Protein AF-A0A7J7MZS3-F1 (afdb_monomer_lite)

Secondary structure (DSSP, 8-state):
--HHHHHHHHHHHHHHHHHHTT-SS-EETTTTEE---HHHHHHHHHH-GGGGGGGTSPPTTHHHHHHHHS-SS------

Sequence (79 aa):
MNLNQWDYLKKQWQVWRGLLNRTGHGYDLVSDTFDWPEDVWENIIAVNFETKKYKTVPLQHRDLLEKLFDGLSATGDFA

Structure (mmCIF, N/CA/C/O backbone):
data_AF-A0A7J7MZS3-F1
#
_entry.id   AF-A0A7J7MZS3-F1
#
loop_
_atom_site.group_PDB
_atom_site.id
_atom_site.type_symbol
_atom_site.label_atom_id
_atom_site.label_alt_id
_atom_site.label_comp_id
_atom_site.label_asym_id
_atom_site.label_entity_id
_atom_site.label_seq_id
_atom_site.pdbx_PDB_ins_code
_atom_site.Cartn_x
_atom_site.Cartn_y
_atom_site.Cartn_z
_atom_site.occupancy
_atom_site.B_iso_or_equiv
_atom_site.auth_seq_id
_atom_site.auth_comp_id
_atom_site.auth_asym_id
_atom_site.auth_atom_id
_atom_site.pdbx_PDB_model_num
ATOM 1 N N . MET A 1 1 ? 22.611 6.712 -10.898 1.00 46.41 1 MET A N 1
ATOM 2 C CA . MET A 1 1 ? 21.283 6.244 -10.445 1.00 46.41 1 MET A CA 1
ATOM 3 C C . MET A 1 1 ? 20.950 7.026 -9.185 1.00 46.41 1 MET A C 1
ATOM 5 O O . MET A 1 1 ? 21.752 7.008 -8.263 1.00 46.41 1 MET A O 1
ATOM 9 N N . ASN A 1 2 ? 19.884 7.825 -9.189 1.00 48.75 2 ASN A N 1
ATOM 10 C CA . ASN A 1 2 ? 19.556 8.702 -8.062 1.00 48.75 2 ASN A CA 1
ATOM 11 C C . ASN A 1 2 ? 19.024 7.820 -6.917 1.00 48.75 2 ASN A C 1
ATOM 13 O O . ASN A 1 2 ? 17.928 7.274 -7.054 1.00 48.75 2 ASN A O 1
ATOM 17 N N . LEU A 1 3 ? 19.814 7.630 -5.851 1.00 60.81 3 LEU A N 1
ATOM 18 C CA . LEU A 1 3 ? 19.504 6.734 -4.719 1.00 60.81 3 LEU A CA 1
ATOM 19 C C . LEU A 1 3 ? 18.072 6.962 -4.191 1.00 60.81 3 LEU A C 1
ATOM 21 O O . LEU A 1 3 ? 17.325 6.018 -3.963 1.00 60.81 3 LEU A O 1
ATOM 25 N N . ASN A 1 4 ? 17.625 8.219 -4.194 1.00 85.50 4 ASN A N 1
ATOM 26 C CA . ASN A 1 4 ? 16.336 8.633 -3.645 1.00 85.50 4 ASN A CA 1
ATOM 27 C C . ASN A 1 4 ? 15.107 8.012 -4.336 1.00 85.50 4 ASN A C 1
ATOM 29 O O . ASN A 1 4 ? 14.149 7.664 -3.651 1.00 85.50 4 ASN A O 1
ATOM 33 N N . GLN A 1 5 ? 15.100 7.866 -5.669 1.00 88.00 5 GLN A N 1
ATOM 34 C CA . GLN A 1 5 ? 13.915 7.346 -6.373 1.00 88.00 5 GLN A CA 1
ATOM 35 C C . GLN A 1 5 ? 13.818 5.825 -6.258 1.00 88.00 5 GLN A C 1
ATOM 37 O O . GLN A 1 5 ? 12.730 5.277 -6.097 1.00 88.00 5 GLN A O 1
ATOM 42 N N . TRP A 1 6 ? 14.959 5.143 -6.330 1.00 88.81 6 TRP A N 1
ATOM 43 C CA . TRP A 1 6 ? 15.014 3.694 -6.175 1.00 88.81 6 TRP A CA 1
ATOM 44 C C . TRP A 1 6 ? 14.591 3.274 -4.767 1.00 88.81 6 TRP A C 1
ATOM 46 O O . TRP A 1 6 ? 13.714 2.423 -4.616 1.00 88.81 6 TRP A O 1
ATOM 56 N N . ASP A 1 7 ? 15.146 3.930 -3.745 1.00 90.12 7 ASP A N 1
ATOM 57 C CA . ASP A 1 7 ? 14.798 3.667 -2.349 1.00 90.12 7 ASP A CA 1
ATOM 58 C C . ASP A 1 7 ? 13.334 4.003 -2.062 1.00 90.12 7 ASP A C 1
ATOM 60 O O . ASP A 1 7 ? 12.655 3.258 -1.354 1.00 90.12 7 ASP A O 1
ATOM 64 N N . TYR A 1 8 ? 12.809 5.072 -2.671 1.00 91.75 8 TYR A N 1
ATOM 65 C CA . TYR A 1 8 ? 11.389 5.393 -2.592 1.00 91.75 8 TYR A CA 1
ATOM 66 C C . TYR A 1 8 ? 10.518 4.254 -3.135 1.00 91.75 8 TYR A C 1
ATOM 68 O O . TYR A 1 8 ? 9.632 3.780 -2.424 1.00 91.75 8 TYR A O 1
ATOM 76 N N . LEU A 1 9 ? 10.777 3.782 -4.360 1.00 93.00 9 LEU A N 1
ATOM 77 C CA . LEU A 1 9 ? 10.008 2.695 -4.978 1.00 93.00 9 LEU A CA 1
ATOM 78 C C . LEU A 1 9 ? 10.114 1.395 -4.170 1.00 93.00 9 LEU A C 1
ATOM 80 O O . LEU A 1 9 ? 9.103 0.732 -3.937 1.00 93.00 9 LEU A O 1
ATOM 84 N N . LYS A 1 10 ? 11.315 1.072 -3.674 1.00 91.94 10 LYS A N 1
ATOM 85 C CA . LYS A 1 10 ? 11.548 -0.094 -2.814 1.00 91.94 10 LYS A CA 1
ATOM 86 C C . LYS A 1 10 ? 10.744 -0.009 -1.522 1.00 91.94 10 LYS A C 1
ATOM 88 O O . LYS A 1 10 ? 10.116 -0.989 -1.127 1.00 91.94 10 LYS A O 1
ATOM 93 N N . LYS A 1 11 ? 10.707 1.166 -0.888 1.00 93.19 11 LYS A N 1
ATOM 94 C CA . LYS A 1 11 ? 9.904 1.402 0.315 1.00 93.19 11 LYS A CA 1
ATOM 95 C C . LYS A 1 11 ? 8.415 1.221 0.034 1.00 93.19 11 LYS A C 1
ATOM 97 O O . LYS A 1 11 ? 7.736 0.543 0.799 1.00 93.19 11 LYS A O 1
ATOM 102 N N . GLN A 1 12 ? 7.911 1.769 -1.076 1.00 94.00 12 GLN A N 1
ATOM 103 C CA . GLN A 1 12 ? 6.502 1.606 -1.449 1.00 94.00 12 GLN A CA 1
ATOM 104 C C . GLN A 1 12 ? 6.120 0.140 -1.633 1.00 94.00 12 GLN A C 1
ATOM 106 O O . GLN A 1 12 ? 5.104 -0.294 -1.087 1.00 94.00 12 GLN A O 1
ATOM 111 N N . TRP A 1 13 ? 6.970 -0.625 -2.320 1.00 94.62 13 TRP A N 1
ATOM 112 C CA . TRP A 1 13 ? 6.796 -2.065 -2.459 1.00 94.62 13 TRP A CA 1
ATOM 113 C C . TRP A 1 13 ? 6.792 -2.787 -1.109 1.00 94.62 13 TRP A C 1
ATOM 115 O O . TRP A 1 13 ? 5.894 -3.577 -0.845 1.00 94.62 13 TRP A O 1
ATOM 125 N N . GLN A 1 14 ? 7.750 -2.499 -0.223 1.00 92.94 14 GLN A N 1
ATOM 126 C CA . GLN A 1 14 ? 7.835 -3.149 1.090 1.00 92.94 14 GLN A CA 1
ATOM 127 C C . GLN A 1 14 ? 6.606 -2.879 1.963 1.00 92.94 14 GLN A C 1
ATOM 129 O O . GLN A 1 14 ? 6.094 -3.800 2.602 1.00 92.94 14 GLN A O 1
ATOM 134 N N . VAL A 1 15 ? 6.105 -1.639 1.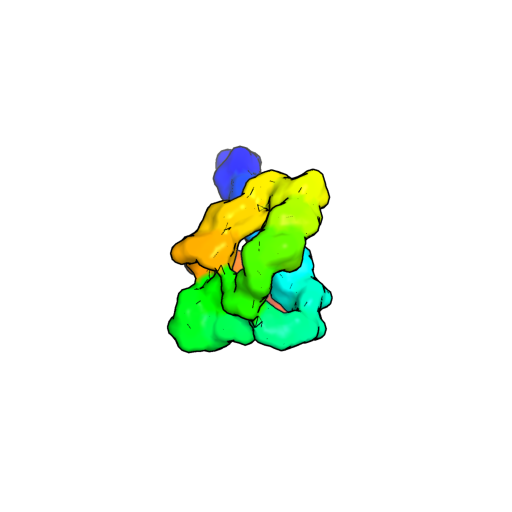969 1.00 94.31 15 VAL A N 1
ATOM 135 C CA . VAL A 1 15 ? 4.878 -1.283 2.696 1.00 94.31 15 VAL A CA 1
ATOM 136 C C . VAL A 1 15 ? 3.689 -2.060 2.136 1.00 94.31 15 VAL A C 1
ATOM 138 O O . VAL A 1 15 ? 2.959 -2.687 2.901 1.00 94.31 15 VAL A O 1
ATOM 141 N N . TRP A 1 16 ? 3.525 -2.077 0.812 1.00 92.75 16 TRP A N 1
ATOM 142 C CA . TRP A 1 16 ? 2.450 -2.815 0.151 1.00 92.75 16 TRP A CA 1
ATOM 143 C C . TRP A 1 16 ? 2.532 -4.324 0.401 1.00 92.75 16 TRP A C 1
ATOM 145 O O . TRP A 1 16 ? 1.540 -4.957 0.760 1.00 92.75 16 TRP A O 1
ATOM 155 N N . ARG A 1 17 ? 3.730 -4.908 0.295 1.00 91.06 17 ARG A N 1
ATOM 156 C CA . ARG A 1 17 ? 3.956 -6.329 0.569 1.00 91.06 17 ARG A CA 1
ATOM 157 C C . ARG A 1 17 ? 3.633 -6.687 2.016 1.00 91.06 17 ARG A C 1
ATOM 159 O O . ARG A 1 17 ? 3.080 -7.753 2.274 1.00 91.06 17 ARG A O 1
ATOM 166 N N . GLY A 1 18 ? 3.918 -5.784 2.953 1.00 91.00 18 GLY A N 1
ATOM 167 C CA . GLY A 1 18 ? 3.505 -5.923 4.347 1.00 91.00 18 GLY A CA 1
ATOM 168 C C . GLY A 1 18 ? 1.985 -6.017 4.520 1.00 91.00 18 GLY A C 1
ATOM 169 O O . GLY A 1 18 ? 1.529 -6.781 5.367 1.00 91.00 18 GLY A O 1
ATOM 170 N N . LEU A 1 19 ? 1.203 -5.298 3.705 1.00 91.69 19 LEU A N 1
ATOM 171 C CA . LEU A 1 19 ? -0.261 -5.409 3.687 1.00 91.69 19 LEU A CA 1
ATOM 172 C C . LEU A 1 19 ? -0.712 -6.741 3.064 1.00 91.69 19 LEU A C 1
ATOM 174 O O . LEU A 1 19 ? -1.523 -7.440 3.663 1.00 91.69 19 LEU A O 1
ATOM 178 N N . LEU A 1 20 ? -0.125 -7.152 1.932 1.00 88.50 20 LEU A N 1
ATOM 179 C CA . LEU A 1 20 ? -0.423 -8.446 1.292 1.00 88.50 20 LEU A CA 1
ATOM 180 C C . LEU A 1 20 ? -0.147 -9.648 2.213 1.00 88.50 20 LEU A C 1
ATOM 182 O O . LEU A 1 20 ? -0.908 -10.613 2.224 1.00 88.50 20 LEU A O 1
ATOM 186 N N . ASN A 1 21 ? 0.916 -9.593 3.018 1.00 87.19 21 ASN A N 1
ATOM 187 C CA . ASN A 1 21 ? 1.272 -10.672 3.944 1.00 87.19 21 ASN A CA 1
ATOM 188 C C . ASN A 1 21 ? 0.316 -10.789 5.149 1.00 87.19 21 ASN A C 1
ATOM 190 O O . ASN A 1 21 ? 0.338 -11.804 5.840 1.00 87.19 21 ASN A O 1
ATOM 194 N N . ARG A 1 22 ? -0.538 -9.791 5.417 1.00 84.06 22 ARG A N 1
ATOM 195 C CA . ARG A 1 22 ? -1.567 -9.840 6.479 1.00 84.06 22 ARG A CA 1
ATOM 196 C C . ARG A 1 22 ? -2.826 -10.602 6.039 1.00 84.06 22 ARG A C 1
ATOM 198 O O . ARG A 1 22 ? -3.909 -10.363 6.567 1.00 84.06 22 ARG A O 1
ATOM 205 N N . THR A 1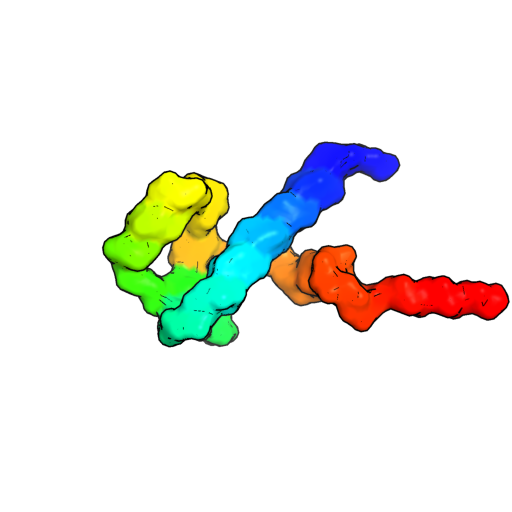 23 ? -2.713 -11.486 5.049 1.00 63.47 23 THR A N 1
ATOM 206 C CA . THR A 1 23 ? -3.849 -12.066 4.330 1.00 63.47 23 THR A CA 1
ATOM 207 C C . THR A 1 23 ? -4.730 -12.951 5.215 1.00 63.47 23 THR A C 1
ATOM 209 O O . THR A 1 23 ? -4.458 -14.122 5.459 1.00 63.47 23 THR A O 1
ATOM 212 N N . GLY A 1 24 ? -5.846 -12.348 5.625 1.00 59.03 24 GLY A N 1
ATOM 213 C CA . GLY A 1 24 ? -7.131 -12.952 5.952 1.00 59.03 24 GLY A CA 1
ATOM 214 C C . GLY A 1 24 ? -8.220 -11.964 5.514 1.00 59.03 24 GLY A C 1
ATOM 215 O O . GLY A 1 24 ? -8.308 -10.866 6.054 1.00 59.03 24 GLY A O 1
ATOM 216 N N . HIS A 1 25 ? -8.994 -12.324 4.487 1.00 67.44 25 HIS A N 1
ATOM 217 C CA . HIS A 1 25 ? -10.217 -11.649 4.006 1.00 67.44 25 HIS A CA 1
ATOM 218 C C . HIS A 1 25 ? -10.146 -10.249 3.362 1.00 67.44 25 HIS A C 1
ATOM 220 O O . HIS A 1 25 ? -11.144 -9.843 2.785 1.00 67.44 25 HIS A O 1
ATOM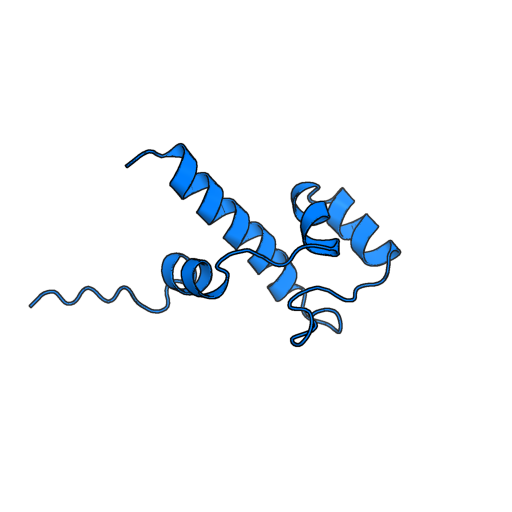 226 N N . GLY A 1 26 ? -9.027 -9.523 3.400 1.00 71.25 26 GLY A N 1
ATOM 227 C CA . GLY A 1 26 ? -9.053 -8.099 3.027 1.00 71.25 26 GLY A CA 1
ATOM 228 C C . GLY A 1 26 ? -8.709 -7.707 1.601 1.00 71.25 26 GLY A C 1
ATOM 229 O O . GLY A 1 26 ? -9.024 -6.596 1.230 1.00 71.25 26 GLY A O 1
ATOM 230 N N . TYR A 1 27 ? -8.005 -8.514 0.812 1.00 85.88 27 TYR A N 1
ATOM 231 C CA . TYR A 1 27 ? -7.494 -8.035 -0.477 1.00 85.88 27 TYR A CA 1
ATOM 232 C C . TYR A 1 27 ? -8.448 -8.382 -1.628 1.00 85.88 27 TYR A C 1
ATOM 234 O O . TYR A 1 27 ? -8.739 -9.559 -1.846 1.00 85.88 27 TYR A O 1
ATOM 242 N N . ASP A 1 28 ? -8.909 -7.367 -2.361 1.00 83.62 28 ASP A N 1
ATOM 243 C CA . ASP A 1 28 ? -9.806 -7.498 -3.509 1.00 83.62 28 ASP A CA 1
ATOM 244 C C . ASP A 1 28 ? -9.035 -7.355 -4.830 1.00 83.62 28 ASP A C 1
ATOM 246 O O . ASP A 1 28 ? -8.438 -6.322 -5.138 1.00 83.62 28 ASP A O 1
ATOM 250 N N . LEU A 1 29 ? -9.089 -8.414 -5.641 1.00 81.81 29 LEU A N 1
ATOM 251 C CA . LEU A 1 29 ? -8.443 -8.486 -6.951 1.00 81.81 29 LEU A CA 1
ATOM 252 C C . LEU A 1 29 ? -9.110 -7.595 -8.007 1.00 81.81 29 LEU A C 1
ATOM 254 O O . LEU A 1 29 ? -8.459 -7.265 -8.995 1.00 81.81 29 LEU A O 1
ATOM 258 N N . VAL A 1 30 ? -10.389 -7.238 -7.837 1.00 82.56 30 VAL A N 1
ATOM 259 C CA . VAL A 1 30 ? -11.133 -6.420 -8.807 1.00 82.56 30 VAL A CA 1
ATOM 260 C C . VAL A 1 30 ? -10.766 -4.950 -8.655 1.00 82.56 30 VAL A C 1
ATOM 262 O O . VAL A 1 30 ? -10.456 -4.292 -9.647 1.00 82.56 30 VAL A O 1
ATOM 265 N N . SER A 1 31 ? -10.781 -4.434 -7.425 1.00 81.00 31 SER A N 1
ATOM 266 C CA . SER A 1 31 ? -10.381 -3.053 -7.141 1.00 81.00 31 SER A CA 1
ATOM 267 C C . SER A 1 31 ? -8.865 -2.854 -7.023 1.00 81.00 31 SER A C 1
ATOM 269 O O . SER A 1 31 ? -8.414 -1.711 -7.051 1.00 81.00 31 SER A O 1
ATOM 271 N N . ASP A 1 32 ? -8.080 -3.934 -6.907 1.00 86.38 32 ASP A N 1
ATOM 272 C CA . ASP A 1 32 ? -6.645 -3.916 -6.568 1.00 86.38 32 ASP A CA 1
ATOM 273 C C . ASP A 1 32 ? -6.364 -3.183 -5.241 1.00 86.38 32 ASP A C 1
ATOM 275 O O . ASP A 1 32 ? -5.336 -2.532 -5.062 1.00 86.38 32 ASP A O 1
ATOM 279 N N . THR A 1 33 ? -7.294 -3.267 -4.288 1.00 85.44 33 THR A N 1
ATOM 280 C CA . THR A 1 33 ? -7.199 -2.595 -2.982 1.00 85.44 33 THR A CA 1
ATOM 281 C C . THR A 1 33 ? -7.585 -3.523 -1.832 1.00 85.44 33 THR A C 1
ATOM 283 O O . THR A 1 33 ? -7.881 -4.699 -2.045 1.00 85.44 33 THR A O 1
ATOM 286 N N . PHE A 1 34 ? -7.523 -3.017 -0.595 1.00 89.88 34 PHE A N 1
ATOM 287 C CA . PHE A 1 34 ? -7.913 -3.784 0.585 1.00 89.88 34 PHE A CA 1
ATOM 288 C C . PHE A 1 34 ? -9.280 -3.328 1.117 1.00 89.88 34 PHE A C 1
ATOM 290 O O . PHE A 1 34 ? -9.413 -2.209 1.613 1.00 89.88 34 PHE A O 1
ATOM 297 N N . ASP A 1 35 ? -10.260 -4.226 1.080 1.00 88.00 35 ASP A N 1
ATOM 298 C CA . ASP A 1 35 ? -11.597 -4.108 1.664 1.00 88.00 35 ASP A CA 1
ATOM 299 C C . ASP A 1 35 ? -11.599 -4.518 3.149 1.00 88.00 35 ASP A C 1
ATOM 301 O O . ASP A 1 35 ? -12.334 -5.393 3.609 1.00 88.00 35 ASP A O 1
ATOM 305 N N . TRP A 1 36 ? -10.684 -3.928 3.921 1.00 91.38 36 TRP A N 1
ATOM 306 C CA . TRP A 1 36 ? -10.690 -4.083 5.372 1.00 91.38 36 TRP A CA 1
ATOM 307 C C . TRP A 1 36 ? -11.658 -3.092 6.035 1.00 91.38 36 TRP A C 1
ATOM 309 O O . TRP A 1 36 ? -11.745 -1.941 5.599 1.00 91.38 36 TRP A O 1
ATOM 319 N N . PRO A 1 37 ? -12.313 -3.493 7.142 1.00 91.06 37 PRO A N 1
ATOM 320 C CA . PRO A 1 37 ? -13.067 -2.582 7.999 1.00 91.06 37 PRO A CA 1
ATOM 321 C C . PRO A 1 37 ? -12.240 -1.381 8.487 1.00 91.06 37 PRO A C 1
ATOM 323 O O . PRO A 1 37 ? -11.012 -1.455 8.598 1.00 91.06 37 PRO A O 1
ATOM 326 N N . GLU A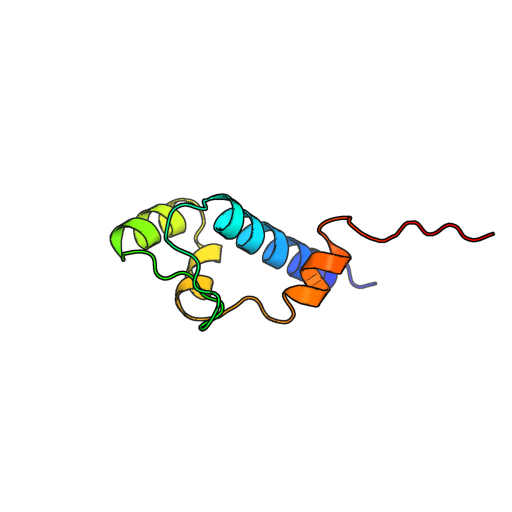 1 38 ? -12.915 -0.277 8.824 1.00 92.31 38 GLU A N 1
ATOM 327 C CA . GLU A 1 38 ? -12.257 0.959 9.278 1.00 92.31 38 GLU A CA 1
ATOM 328 C C . GLU A 1 38 ? -11.371 0.736 10.508 1.00 92.31 38 GLU A C 1
ATOM 330 O O . GLU A 1 38 ? -10.237 1.202 10.536 1.00 92.31 38 GLU A O 1
ATOM 335 N N . ASP A 1 39 ? -11.842 -0.027 11.494 1.00 93.69 39 ASP A N 1
ATOM 336 C CA . ASP A 1 39 ? -11.104 -0.323 12.725 1.00 93.69 39 ASP A CA 1
ATOM 337 C C . ASP A 1 39 ? -9.812 -1.110 12.448 1.00 93.69 39 ASP A C 1
ATOM 339 O O . ASP A 1 39 ? -8.781 -0.901 13.094 1.00 93.69 39 ASP A O 1
ATOM 343 N N . VAL A 1 40 ? -9.816 -1.978 11.434 1.00 91.88 40 VAL A N 1
ATOM 344 C CA . VAL A 1 40 ? -8.609 -2.682 10.984 1.00 91.88 40 VAL A CA 1
ATOM 345 C C . VAL A 1 40 ? -7.633 -1.696 10.343 1.00 91.88 40 VAL A C 1
ATOM 347 O O . VAL A 1 40 ? -6.437 -1.724 10.652 1.00 91.88 40 VAL A O 1
ATOM 350 N N . TRP A 1 41 ? -8.125 -0.784 9.501 1.00 92.94 41 TRP A N 1
ATOM 351 C CA . TRP A 1 41 ? -7.305 0.278 8.918 1.00 92.94 41 TRP A CA 1
ATOM 352 C C . TRP A 1 41 ? -6.705 1.206 9.974 1.00 92.94 41 TRP A C 1
ATOM 354 O O . TRP A 1 41 ? -5.515 1.506 9.892 1.00 92.94 41 TRP A O 1
ATOM 364 N N . GLU A 1 42 ? -7.470 1.620 10.983 1.00 95.19 42 GLU A N 1
ATOM 365 C CA . GLU A 1 42 ? -6.985 2.455 12.087 1.00 95.19 42 GLU A CA 1
ATOM 366 C C . GLU A 1 42 ? -5.818 1.791 12.825 1.00 95.19 42 GLU A C 1
ATOM 368 O O . GLU A 1 42 ? -4.777 2.420 13.032 1.00 95.19 42 GLU A O 1
ATOM 373 N N . ASN A 1 43 ? -5.936 0.494 13.131 1.00 93.69 43 ASN A N 1
ATOM 374 C CA . ASN A 1 43 ? -4.863 -0.279 13.757 1.00 93.69 43 ASN A CA 1
ATOM 375 C C . ASN A 1 43 ? -3.606 -0.363 12.872 1.00 93.69 43 ASN A C 1
ATOM 377 O O . ASN A 1 43 ? -2.483 -0.219 13.358 1.00 93.69 43 ASN A O 1
ATOM 381 N N . ILE A 1 44 ? -3.769 -0.577 11.564 1.00 93.06 44 ILE A N 1
ATOM 382 C CA . ILE A 1 44 ? -2.646 -0.652 10.617 1.00 93.06 44 ILE A CA 1
ATOM 383 C C . ILE A 1 44 ? -1.959 0.714 10.466 1.00 93.06 44 ILE A C 1
ATOM 385 O O . ILE A 1 44 ? -0.728 0.790 10.486 1.00 93.06 44 ILE A O 1
ATOM 389 N N . ILE A 1 45 ? -2.737 1.793 10.362 1.00 95.00 45 ILE A N 1
ATOM 390 C CA . ILE A 1 45 ? -2.245 3.170 10.209 1.00 95.00 45 ILE A CA 1
ATOM 391 C C . ILE A 1 45 ? -1.532 3.640 11.480 1.00 95.00 45 ILE A C 1
ATOM 393 O O . ILE A 1 45 ? -0.513 4.325 11.375 1.00 95.00 45 ILE A O 1
ATOM 397 N N . ALA A 1 46 ? -2.014 3.248 12.663 1.00 95.69 46 ALA A N 1
ATOM 398 C CA . ALA A 1 46 ? -1.349 3.535 13.933 1.00 95.69 46 ALA A CA 1
ATOM 399 C C . ALA A 1 46 ? 0.054 2.907 14.013 1.00 95.69 46 ALA A C 1
ATOM 401 O O . ALA A 1 46 ? 0.962 3.499 14.593 1.00 95.69 46 ALA A O 1
ATOM 402 N N . VAL A 1 47 ? 0.251 1.734 13.397 1.00 94.19 47 VAL A N 1
ATOM 403 C CA . VAL A 1 47 ? 1.558 1.058 13.324 1.00 94.19 47 VAL A CA 1
ATOM 404 C C . VAL A 1 47 ? 2.440 1.645 12.220 1.00 94.19 47 VAL A C 1
ATOM 406 O O . VAL A 1 47 ? 3.641 1.823 12.416 1.00 94.19 47 VAL A O 1
ATOM 409 N N . ASN A 1 48 ? 1.872 1.932 11.047 1.00 93.81 48 ASN A N 1
ATOM 410 C CA . ASN A 1 48 ? 2.598 2.525 9.930 1.00 93.81 48 ASN A CA 1
ATOM 411 C C . ASN A 1 48 ? 1.707 3.485 9.136 1.00 93.81 48 ASN A C 1
ATOM 413 O O . ASN A 1 48 ? 0.947 3.069 8.259 1.00 93.81 48 ASN A O 1
ATOM 417 N N . PHE A 1 49 ? 1.879 4.786 9.370 1.00 94.62 49 PHE A N 1
ATOM 418 C CA . PHE A 1 49 ? 1.101 5.834 8.711 1.00 94.62 49 PHE A CA 1
ATOM 419 C C . PHE A 1 49 ? 1.225 5.828 7.175 1.00 94.62 49 PHE A C 1
ATOM 421 O O . PHE A 1 49 ? 0.297 6.245 6.482 1.00 94.62 49 PHE A O 1
ATOM 428 N N . GLU A 1 50 ? 2.323 5.309 6.609 1.00 93.31 50 GLU A N 1
ATOM 429 C CA . GLU A 1 50 ? 2.510 5.246 5.150 1.00 93.31 50 GLU A CA 1
ATOM 430 C C . GLU A 1 50 ? 1.506 4.328 4.446 1.00 93.31 50 GLU A C 1
ATOM 432 O O . GLU A 1 50 ? 1.296 4.453 3.238 1.00 93.31 50 GLU A O 1
ATOM 437 N N . THR A 1 51 ? 0.856 3.437 5.196 1.00 93.75 51 THR A N 1
ATOM 438 C CA . THR A 1 51 ? -0.188 2.542 4.686 1.00 93.75 51 THR A CA 1
ATOM 439 C C . THR A 1 51 ? -1.491 3.272 4.361 1.00 93.75 51 THR A C 1
ATOM 441 O O . THR A 1 51 ? -2.244 2.799 3.516 1.00 93.75 51 THR A O 1
ATOM 444 N N . LYS A 1 52 ? -1.740 4.453 4.956 1.00 94.75 52 LYS A N 1
ATOM 445 C CA . LYS A 1 52 ? -3.016 5.188 4.859 1.00 94.75 52 LYS A CA 1
ATOM 446 C C . LYS A 1 52 ? -3.480 5.418 3.421 1.00 94.75 52 LYS A C 1
ATOM 448 O O . LYS A 1 52 ? -4.670 5.354 3.135 1.00 94.75 52 LYS A O 1
ATOM 453 N N . LYS A 1 53 ? -2.549 5.693 2.509 1.00 92.69 53 LYS A N 1
ATOM 454 C CA . LYS A 1 53 ? -2.873 5.942 1.096 1.00 92.69 53 LYS A CA 1
ATOM 455 C C . LYS A 1 53 ? -3.400 4.704 0.365 1.00 92.69 53 LYS A C 1
ATOM 457 O O . LYS A 1 53 ? -4.166 4.846 -0.579 1.00 92.69 53 LYS A O 1
ATOM 462 N N . TYR A 1 54 ? -3.031 3.508 0.825 1.00 92.38 54 TYR A N 1
ATOM 463 C CA . TYR A 1 54 ? -3.436 2.240 0.217 1.00 92.38 54 TYR A CA 1
ATOM 464 C C . TYR A 1 54 ? -4.858 1.811 0.582 1.00 92.38 54 TYR A C 1
ATOM 466 O O . TYR A 1 54 ? -5.346 0.807 0.075 1.00 92.38 54 TYR A O 1
ATOM 474 N N . LYS A 1 55 ? -5.544 2.607 1.411 1.00 91.00 55 LYS A N 1
ATOM 475 C CA . LYS A 1 55 ? -6.977 2.478 1.667 1.00 91.00 55 LYS A CA 1
ATOM 476 C C . LYS A 1 55 ? -7.830 2.785 0.438 1.00 91.00 55 LYS A C 1
ATOM 478 O O . LYS A 1 55 ? -8.910 2.234 0.292 1.00 91.00 55 LYS A O 1
ATOM 483 N N . THR A 1 56 ? -7.367 3.687 -0.425 1.00 89.50 56 THR A N 1
ATOM 484 C CA . THR A 1 56 ? -8.153 4.167 -1.573 1.00 89.50 56 THR A CA 1
ATOM 485 C C . THR A 1 56 ? -7.392 4.145 -2.890 1.00 89.50 56 THR A C 1
ATOM 487 O O . THR A 1 56 ? -7.995 4.362 -3.938 1.00 89.50 56 THR A O 1
ATOM 490 N N . VAL A 1 57 ? -6.075 3.921 -2.860 1.00 89.75 57 VAL A N 1
ATOM 491 C CA . VAL A 1 57 ? -5.222 3.957 -4.049 1.00 89.75 57 VAL A CA 1
ATOM 492 C C . VAL A 1 57 ? -4.404 2.667 -4.124 1.00 89.75 57 VAL A C 1
ATOM 494 O O . VAL A 1 57 ? -3.683 2.377 -3.170 1.00 89.75 57 VAL A O 1
ATOM 497 N N . PRO A 1 58 ? -4.459 1.907 -5.230 1.00 91.38 58 PRO A N 1
ATOM 498 C CA . PRO A 1 58 ? -3.612 0.731 -5.416 1.00 91.38 58 PRO A CA 1
ATOM 499 C C . PRO A 1 58 ? -2.131 1.117 -5.546 1.00 91.38 58 PRO A C 1
ATOM 501 O O . PRO A 1 58 ? -1.783 2.269 -5.838 1.00 91.38 58 PRO A O 1
ATOM 504 N N . LEU A 1 59 ? -1.223 0.154 -5.371 1.00 93.25 59 LEU A N 1
ATOM 505 C CA . LEU A 1 59 ? 0.189 0.391 -5.665 1.00 93.25 59 LEU A CA 1
ATOM 506 C C . LEU A 1 59 ? 0.397 0.560 -7.178 1.00 93.25 59 LEU A C 1
ATOM 508 O O . LEU A 1 59 ? 0.217 -0.369 -7.960 1.00 93.25 59 LEU A O 1
ATOM 512 N N . GLN A 1 60 ? 0.840 1.744 -7.597 1.00 91.62 60 GLN A N 1
ATOM 513 C CA . GLN A 1 60 ? 1.176 1.993 -8.999 1.00 91.62 60 GLN A CA 1
ATOM 514 C C . GLN A 1 60 ? 2.323 1.093 -9.464 1.00 91.62 60 GLN A C 1
ATOM 516 O O . GLN A 1 60 ? 3.327 0.948 -8.766 1.00 91.62 60 GLN A O 1
ATOM 521 N N . HIS A 1 61 ? 2.184 0.534 -10.670 1.00 90.38 61 HIS A N 1
ATOM 522 C CA . HIS A 1 61 ? 3.167 -0.371 -11.276 1.00 90.38 61 HIS A CA 1
ATOM 523 C C . HIS A 1 61 ? 3.501 -1.583 -10.389 1.00 90.38 61 HIS A C 1
ATOM 525 O O . HIS A 1 61 ? 4.647 -2.032 -10.359 1.00 90.38 61 HIS A O 1
ATOM 531 N N . ARG A 1 62 ? 2.515 -2.093 -9.635 1.00 89.56 62 ARG A N 1
ATOM 532 C CA . ARG A 1 62 ? 2.684 -3.204 -8.689 1.00 89.56 62 ARG A CA 1
ATOM 533 C C . ARG A 1 62 ? 3.421 -4.394 -9.298 1.00 89.56 62 ARG A C 1
ATOM 535 O O . ARG A 1 62 ? 4.344 -4.903 -8.680 1.00 89.56 62 ARG A O 1
ATOM 542 N N . ASP A 1 63 ? 3.044 -4.794 -10.507 1.00 88.81 63 ASP A N 1
ATOM 543 C CA . ASP A 1 63 ? 3.631 -5.914 -11.245 1.00 88.81 63 ASP A CA 1
ATOM 544 C C . ASP A 1 63 ? 5.120 -5.700 -11.567 1.00 88.81 63 ASP A C 1
ATOM 546 O O . ASP A 1 63 ? 5.926 -6.628 -11.487 1.00 88.81 63 ASP A O 1
ATOM 550 N N . LEU A 1 64 ? 5.508 -4.469 -11.909 1.00 90.81 64 LEU A N 1
ATOM 551 C CA . LEU A 1 64 ? 6.902 -4.097 -12.130 1.00 90.81 64 LEU A CA 1
ATOM 552 C C . LEU A 1 64 ? 7.677 -4.086 -10.810 1.00 90.81 64 LEU A C 1
ATOM 554 O O . LEU A 1 64 ? 8.786 -4.611 -10.747 1.00 90.81 64 LEU A O 1
ATOM 558 N N . LEU A 1 65 ? 7.104 -3.497 -9.759 1.00 92.62 65 LEU A N 1
ATOM 559 C CA . LEU A 1 65 ? 7.733 -3.421 -8.440 1.00 92.62 65 LEU A CA 1
ATOM 560 C C . LEU A 1 65 ? 7.921 -4.809 -7.818 1.00 92.62 65 LEU A C 1
ATOM 562 O O . LEU A 1 65 ? 8.969 -5.073 -7.237 1.00 92.62 65 LEU A O 1
ATOM 566 N N . GLU A 1 66 ? 6.964 -5.711 -8.017 1.00 90.25 66 GLU A N 1
ATOM 567 C CA . GLU A 1 66 ? 7.057 -7.120 -7.643 1.00 90.25 66 GLU A CA 1
ATOM 568 C C . GLU A 1 66 ? 8.226 -7.807 -8.360 1.00 90.25 66 GLU A C 1
ATOM 570 O O . GLU A 1 66 ? 9.095 -8.385 -7.713 1.00 90.25 66 GLU A O 1
ATOM 575 N N . LYS A 1 67 ? 8.344 -7.658 -9.686 1.00 89.62 67 LYS A N 1
ATOM 576 C CA . LYS A 1 67 ? 9.486 -8.210 -10.442 1.00 89.62 67 LYS A CA 1
ATOM 577 C C . LYS A 1 67 ? 10.832 -7.651 -9.971 1.00 89.62 67 LYS A C 1
ATOM 579 O O . LYS A 1 67 ? 11.803 -8.396 -9.883 1.00 89.62 67 LYS A O 1
ATOM 584 N N . LEU A 1 68 ? 10.894 -6.350 -9.676 1.00 90.69 68 LEU A N 1
ATOM 585 C CA . LEU A 1 68 ? 12.124 -5.670 -9.260 1.00 90.69 68 LEU A CA 1
ATOM 586 C C . LEU A 1 68 ? 12.563 -6.036 -7.837 1.00 90.69 68 LEU A C 1
ATOM 588 O O . LEU A 1 68 ? 13.764 -6.058 -7.564 1.00 90.69 68 LEU A O 1
ATOM 592 N N . PHE A 1 69 ? 11.618 -6.280 -6.926 1.00 90.31 69 PHE A N 1
ATOM 593 C CA . PHE A 1 69 ? 11.907 -6.338 -5.491 1.00 90.31 69 PHE A CA 1
ATOM 594 C C . PHE A 1 69 ? 11.489 -7.632 -4.781 1.00 90.31 69 PHE A C 1
ATOM 596 O O . PHE A 1 69 ? 11.976 -7.858 -3.675 1.00 90.31 69 PHE A O 1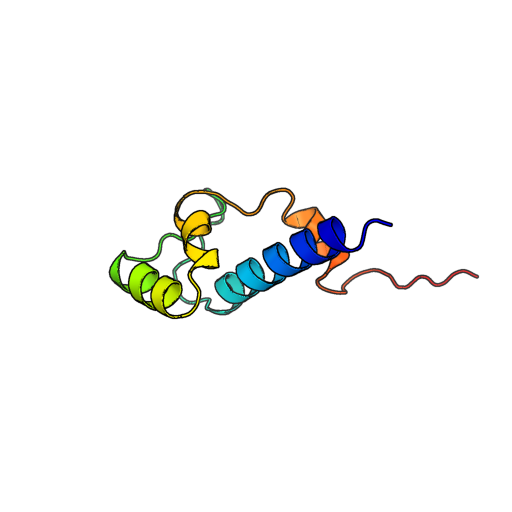
ATOM 603 N N . ASP A 1 70 ? 10.649 -8.486 -5.376 1.00 85.75 70 ASP A N 1
ATOM 604 C CA . ASP A 1 70 ? 10.258 -9.796 -4.811 1.00 85.75 70 ASP A CA 1
ATOM 605 C C . ASP A 1 70 ? 11.241 -10.924 -5.194 1.00 85.75 70 ASP A C 1
ATOM 607 O O . ASP A 1 70 ? 11.089 -12.069 -4.782 1.00 85.75 70 ASP A O 1
ATOM 611 N N . GLY A 1 71 ? 12.297 -10.603 -5.956 1.00 69.12 71 GLY A N 1
ATOM 612 C CA . GLY A 1 71 ? 13.457 -11.480 -6.157 1.00 69.12 71 GLY A CA 1
ATOM 613 C C . GLY A 1 71 ? 13.250 -12.677 -7.092 1.00 69.12 71 GLY A C 1
ATOM 614 O O . GLY A 1 71 ? 14.150 -13.504 -7.196 1.00 69.12 71 GLY A O 1
ATOM 615 N N . LEU A 1 72 ? 12.118 -12.779 -7.801 1.00 56.72 72 LEU A N 1
ATOM 616 C CA . LEU A 1 72 ? 11.808 -13.950 -8.635 1.00 56.72 72 LEU A CA 1
ATOM 617 C C . LEU A 1 72 ? 12.356 -13.945 -10.073 1.00 56.72 72 LEU A C 1
ATOM 619 O O . LEU A 1 72 ? 12.160 -14.939 -10.762 1.00 56.72 72 LEU A O 1
ATOM 623 N N . SER A 1 73 ? 13.086 -12.929 -10.548 1.00 51.44 73 SER A N 1
ATOM 624 C CA . SER A 1 73 ? 13.949 -13.071 -11.741 1.00 51.44 73 SER A CA 1
ATOM 625 C C . SER A 1 73 ? 14.918 -11.903 -11.896 1.00 51.44 73 SER A C 1
ATOM 627 O O . SER A 1 73 ? 14.651 -10.924 -12.586 1.00 51.44 73 SER A O 1
ATOM 629 N N . ALA A 1 74 ? 16.096 -12.068 -11.311 1.00 46.81 74 ALA A N 1
ATOM 630 C CA . ALA A 1 74 ? 17.331 -11.629 -11.943 1.00 46.81 74 ALA A CA 1
ATOM 631 C C . ALA A 1 74 ? 18.366 -12.744 -11.773 1.00 46.81 74 ALA A C 1
ATOM 633 O O . ALA A 1 74 ? 19.427 -12.541 -11.189 1.00 46.81 74 ALA A O 1
ATOM 634 N N . THR A 1 75 ? 18.059 -13.945 -12.277 1.00 49.81 75 THR A N 1
ATOM 635 C CA . THR A 1 75 ? 19.125 -14.872 -12.669 1.00 49.81 75 THR A CA 1
ATOM 636 C C . THR A 1 75 ? 19.766 -14.263 -13.910 1.00 49.81 75 THR A C 1
ATOM 638 O O . THR A 1 75 ? 19.41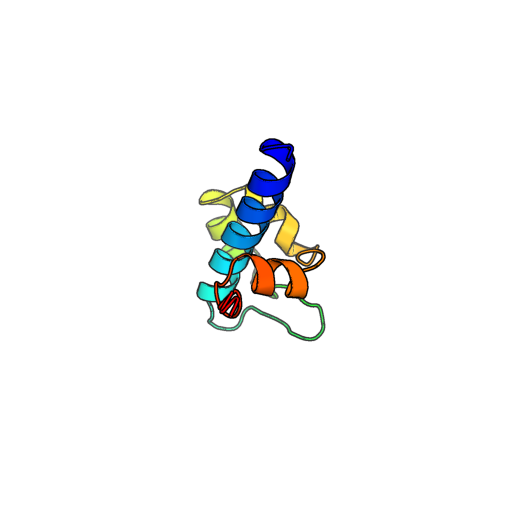5 -14.580 -15.042 1.00 49.81 75 THR A O 1
ATOM 641 N N . GLY A 1 76 ? 20.636 -13.279 -13.689 1.00 45.16 76 GLY A N 1
ATOM 642 C CA . GLY A 1 76 ? 21.590 -12.825 -14.685 1.00 45.16 76 GLY A CA 1
ATOM 643 C C . GLY A 1 76 ? 22.648 -13.905 -14.842 1.00 45.16 76 GLY A C 1
ATOM 644 O O . GLY A 1 76 ? 23.766 -13.735 -14.368 1.00 45.16 76 GLY A O 1
ATOM 645 N N . ASP A 1 77 ? 22.270 -15.022 -15.458 1.00 50.16 77 ASP A N 1
ATOM 646 C CA . ASP A 1 77 ? 23.220 -15.919 -16.101 1.00 50.16 77 ASP A CA 1
ATOM 647 C C . ASP A 1 77 ? 23.628 -15.210 -17.398 1.00 50.16 77 ASP A C 1
ATOM 649 O O . ASP A 1 77 ? 22.977 -15.310 -18.440 1.00 50.16 77 ASP A O 1
ATOM 653 N N . PHE A 1 78 ? 24.626 -14.335 -17.285 1.00 50.03 78 PHE A N 1
ATOM 654 C CA . PHE A 1 78 ? 25.363 -13.876 -18.450 1.00 50.03 78 PHE A CA 1
ATOM 655 C C . PHE A 1 78 ? 26.428 -14.936 -18.715 1.00 50.03 78 PHE A C 1
ATOM 657 O O . PHE A 1 78 ? 27.366 -15.078 -17.928 1.00 50.03 78 PHE A O 1
ATOM 664 N N . ALA A 1 79 ? 26.194 -15.698 -19.783 1.00 42.34 79 ALA A N 1
ATOM 665 C CA . ALA A 1 79 ? 27.137 -16.627 -20.395 1.00 42.34 79 ALA A CA 1
ATOM 666 C C . ALA A 1 79 ? 28.484 -15.969 -20.738 1.00 42.34 79 ALA A C 1
ATOM 668 O O . ALA A 1 79 ? 28.499 -14.743 -21.009 1.00 42.34 79 ALA A O 1
#

Organism: NCBI:txid39325

Radius of gyration: 14.55 Å; chains: 1; bounding box: 40×25×34 Å

Foldseek 3Di:
DPPVVVVVLLVLLVLVVVVVVVDDQFADPVQLAGNDDPVVVVVSCVVPVVCNVRRRDHRPPNVVSCVVHVPPDDPPPPD

pLDDT: mean 83.4, std 15.21, range [42.34, 95.69]